Protein AF-A0A2P6TJ20-F1 (afdb_monomer_lite)

Structure (mmCIF, N/CA/C/O backbone):
data_AF-A0A2P6TJ20-F1
#
_entry.id   AF-A0A2P6TJ20-F1
#
loop_
_atom_site.group_PDB
_atom_site.id
_atom_site.type_symbol
_atom_site.label_atom_i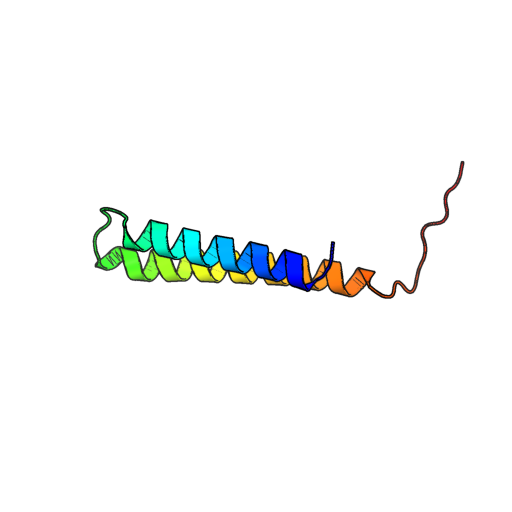d
_atom_site.label_alt_id
_atom_site.label_comp_id
_atom_site.label_asym_id
_atom_site.label_entity_id
_atom_site.label_seq_id
_atom_site.pdbx_PDB_ins_code
_atom_site.Cartn_x
_atom_site.Cartn_y
_atom_site.Cartn_z
_atom_site.occupancy
_atom_site.B_iso_or_equiv
_atom_site.auth_seq_id
_atom_site.auth_comp_id
_atom_site.auth_asym_id
_atom_site.auth_atom_id
_atom_site.pdbx_PDB_model_num
ATOM 1 N N . MET A 1 1 ? 3.941 -7.236 -13.891 1.00 69.94 1 MET A N 1
ATOM 2 C CA . MET A 1 1 ? 2.732 -6.751 -13.187 1.00 69.94 1 MET A CA 1
ATOM 3 C C . MET A 1 1 ? 2.538 -5.298 -13.575 1.00 69.94 1 MET A C 1
ATOM 5 O O . MET A 1 1 ? 3.523 -4.583 -13.525 1.00 69.94 1 MET A O 1
ATOM 9 N N . GLY A 1 2 ? 1.356 -4.873 -14.026 1.00 89.12 2 GLY A N 1
ATOM 10 C CA . GLY A 1 2 ? 1.143 -3.472 -14.417 1.00 89.12 2 GLY A CA 1
ATOM 11 C C . GLY A 1 2 ? 1.047 -2.534 -13.208 1.00 89.12 2 GLY A C 1
ATOM 12 O O . GLY A 1 2 ? 0.591 -2.953 -12.145 1.00 89.12 2 GLY A O 1
ATOM 13 N N . PHE A 1 3 ? 1.408 -1.260 -13.393 1.00 92.31 3 PHE A N 1
ATOM 14 C CA . PHE A 1 3 ? 1.284 -0.198 -12.380 1.00 92.31 3 PHE A CA 1
ATOM 15 C C . PHE A 1 3 ? -0.117 -0.148 -11.742 1.00 92.31 3 PHE A C 1
ATOM 17 O O . PHE A 1 3 ? -0.277 -0.044 -10.525 1.00 92.31 3 PHE A O 1
ATOM 24 N N . TRP A 1 4 ? -1.143 -0.297 -12.582 1.00 93.44 4 TRP A N 1
ATOM 25 C CA . TRP A 1 4 ? -2.545 -0.289 -12.173 1.00 93.44 4 TRP A CA 1
ATOM 26 C C . TRP A 1 4 ? -2.902 -1.441 -11.240 1.00 93.44 4 TRP A C 1
ATOM 28 O O . TRP A 1 4 ? -3.628 -1.233 -10.275 1.00 93.44 4 TRP A O 1
ATOM 38 N N . LEU A 1 5 ? -2.353 -2.636 -11.478 1.00 94.94 5 LEU A N 1
ATOM 39 C CA . LEU A 1 5 ? -2.615 -3.790 -10.623 1.00 94.94 5 LEU A CA 1
ATOM 40 C C . LEU A 1 5 ? -2.075 -3.550 -9.210 1.00 94.94 5 LEU A C 1
ATOM 42 O O . LEU A 1 5 ? -2.795 -3.768 -8.243 1.00 94.94 5 LEU A O 1
ATOM 46 N N . GLY A 1 6 ? -0.838 -3.059 -9.087 1.00 94.31 6 GLY A N 1
ATOM 47 C CA . GLY A 1 6 ? -0.273 -2.744 -7.773 1.00 94.31 6 GLY A CA 1
ATOM 48 C C . GLY A 1 6 ? -1.053 -1.638 -7.062 1.00 94.31 6 GLY A C 1
ATOM 49 O O . GLY A 1 6 ? -1.375 -1.780 -5.888 1.00 94.31 6 GLY A O 1
ATOM 50 N N . THR A 1 7 ? -1.467 -0.594 -7.782 1.00 95.81 7 THR A N 1
ATOM 51 C CA . THR A 1 7 ? -2.311 0.472 -7.214 1.00 95.81 7 THR A CA 1
ATOM 52 C C . THR A 1 7 ? -3.646 -0.063 -6.688 1.00 95.81 7 THR A C 1
ATOM 54 O O . THR A 1 7 ? -4.031 0.265 -5.568 1.00 95.81 7 THR A O 1
ATOM 57 N N . VAL A 1 8 ? -4.319 -0.945 -7.435 1.00 97.56 8 VAL A N 1
ATOM 58 C CA . VAL A 1 8 ? -5.556 -1.602 -6.976 1.00 97.56 8 VAL A CA 1
ATOM 59 C C . VAL A 1 8 ? -5.316 -2.439 -5.719 1.00 97.56 8 VAL A C 1
ATOM 61 O O . VAL A 1 8 ? -6.140 -2.402 -4.810 1.00 97.56 8 VAL A O 1
ATOM 64 N N . VAL A 1 9 ? -4.186 -3.146 -5.615 1.00 97.06 9 VAL A N 1
ATOM 65 C CA . VAL A 1 9 ? -3.843 -3.907 -4.400 1.00 97.06 9 VAL A CA 1
ATOM 66 C C . VAL A 1 9 ? -3.760 -2.988 -3.179 1.00 97.06 9 VAL A C 1
ATOM 68 O O . VAL A 1 9 ? -4.365 -3.292 -2.154 1.00 97.06 9 VAL A O 1
ATOM 71 N N . PHE A 1 10 ? -3.075 -1.846 -3.281 1.00 97.00 10 PHE A N 1
ATOM 72 C CA . PHE A 1 10 ? -2.993 -0.894 -2.168 1.00 97.00 10 PHE A CA 1
ATOM 73 C C . PHE A 1 10 ? -4.351 -0.267 -1.818 1.00 97.00 10 PHE A C 1
ATOM 75 O O . PHE A 1 10 ? -4.641 -0.101 -0.636 1.00 97.00 10 PHE A O 1
ATOM 82 N N . LEU A 1 11 ? -5.209 0.004 -2.806 1.00 97.44 11 LEU A N 1
ATOM 83 C CA . LEU A 1 11 ? -6.582 0.467 -2.559 1.00 97.44 11 LEU A CA 1
ATOM 84 C C . LEU A 1 11 ? -7.423 -0.580 -1.817 1.00 97.44 11 LEU A C 1
ATOM 86 O O . LEU A 1 11 ? -8.142 -0.246 -0.880 1.00 97.44 11 LEU A O 1
ATOM 90 N N . VAL A 1 12 ? -7.310 -1.859 -2.184 1.00 98.19 12 VAL A N 1
ATOM 91 C CA . VAL A 1 12 ? -7.995 -2.941 -1.460 1.00 98.19 12 VAL A CA 1
ATOM 92 C C . VAL A 1 12 ? -7.490 -3.034 -0.019 1.00 98.19 12 VAL A C 1
ATOM 94 O O . VAL A 1 12 ? -8.293 -3.182 0.900 1.00 98.19 12 VAL A O 1
ATOM 97 N N . LEU A 1 13 ? -6.179 -2.908 0.204 1.00 97.88 13 LEU A N 1
ATOM 98 C CA . LEU A 1 13 ? -5.607 -2.904 1.554 1.00 97.88 13 LEU A CA 1
ATOM 99 C C . LEU A 1 13 ? -6.103 -1.719 2.397 1.00 97.88 13 LEU A C 1
ATOM 101 O O . LEU A 1 13 ? -6.381 -1.899 3.583 1.00 97.88 13 LEU A O 1
ATOM 105 N N . GLU A 1 14 ? -6.255 -0.536 1.800 1.00 97.75 14 GLU A N 1
ATOM 106 C CA . GLU A 1 14 ? -6.843 0.635 2.462 1.00 97.75 14 GLU A CA 1
ATOM 107 C C . GLU A 1 14 ? -8.301 0.388 2.855 1.00 97.75 14 GLU A C 1
ATOM 109 O O . GLU A 1 14 ? -8.642 0.549 4.027 1.00 97.75 14 GLU A O 1
ATOM 114 N N . ALA A 1 15 ? -9.129 -0.114 1.936 1.00 97.94 15 ALA A N 1
ATOM 115 C CA . ALA A 1 15 ? -10.527 -0.434 2.214 1.00 97.94 15 ALA A CA 1
ATOM 116 C C . ALA A 1 15 ? -10.679 -1.487 3.330 1.00 97.94 15 ALA A C 1
ATOM 118 O O . ALA A 1 15 ? -11.540 -1.361 4.211 1.00 97.94 15 ALA A O 1
ATOM 119 N N . LEU A 1 16 ? -9.819 -2.513 3.334 1.00 98.19 16 LEU A N 1
ATOM 120 C CA . LEU A 1 16 ? -9.781 -3.528 4.390 1.00 98.19 16 LEU A CA 1
ATOM 121 C C . LEU A 1 16 ? -9.339 -2.932 5.731 1.00 98.19 16 LEU A C 1
ATOM 123 O O . LEU A 1 16 ? -9.967 -3.204 6.756 1.00 98.19 16 LEU A O 1
ATOM 127 N N . GLY A 1 17 ? -8.301 -2.095 5.737 1.00 96.75 17 GLY A N 1
ATOM 128 C CA . GLY A 1 17 ? -7.818 -1.416 6.938 1.00 96.75 17 GLY A CA 1
ATOM 129 C C . GLY A 1 17 ? -8.853 -0.451 7.522 1.00 96.75 17 GLY A C 1
ATOM 130 O O . GLY A 1 17 ? -9.096 -0.462 8.731 1.00 96.75 17 GLY A O 1
ATOM 131 N N . PHE A 1 18 ? -9.520 0.330 6.672 1.00 97.00 18 PHE A N 1
ATOM 132 C CA . PHE A 1 18 ? -10.618 1.207 7.068 1.00 97.00 18 PHE A CA 1
ATOM 133 C C . PHE A 1 18 ? -11.760 0.405 7.700 1.00 97.00 18 PHE A C 1
ATOM 135 O O . PHE A 1 18 ? -12.212 0.731 8.800 1.00 97.00 18 PHE A O 1
ATOM 142 N N . SER A 1 19 ? -12.174 -0.686 7.049 1.00 97.25 19 SER A N 1
ATOM 143 C CA . SER A 1 19 ? -13.209 -1.590 7.563 1.00 97.25 19 SER A CA 1
ATOM 144 C C . SER A 1 19 ? -12.809 -2.183 8.916 1.00 97.25 19 SER A C 1
ATOM 146 O O . SER A 1 19 ? -13.603 -2.168 9.854 1.00 97.25 19 SER A O 1
ATOM 148 N N . ALA A 1 20 ? -11.561 -2.635 9.065 1.00 96.56 20 ALA A N 1
ATOM 149 C CA . ALA A 1 20 ? -11.056 -3.186 10.320 1.00 96.56 20 ALA A CA 1
ATOM 150 C C . ALA A 1 20 ? -11.115 -2.169 11.473 1.00 96.56 20 ALA A C 1
ATOM 152 O O . ALA A 1 20 ? -11.519 -2.522 12.582 1.00 96.56 20 ALA A O 1
ATOM 153 N N . VAL A 1 21 ? -10.767 -0.901 11.227 1.00 96.00 21 VAL A N 1
ATOM 154 C CA . VAL A 1 21 ? -10.889 0.158 12.244 1.00 96.00 21 VAL A CA 1
ATOM 155 C C . VAL A 1 21 ? -12.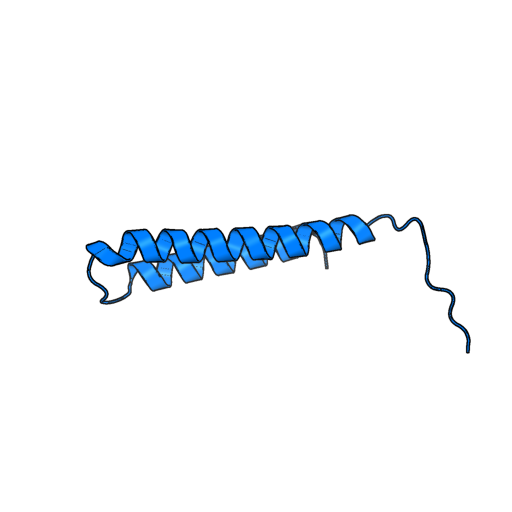358 0.440 12.561 1.00 96.00 21 VAL A C 1
ATOM 157 O O . VAL A 1 21 ? -12.722 0.530 13.740 1.00 96.00 21 VAL A O 1
ATOM 160 N N . GLN A 1 22 ? -13.211 0.513 11.539 1.00 94.81 22 GLN A N 1
ATOM 161 C CA . GLN A 1 22 ? -14.626 0.835 11.698 1.00 94.81 22 GLN A CA 1
ATOM 162 C C . GLN A 1 22 ? -15.373 -0.226 12.518 1.00 94.81 22 GLN A C 1
ATOM 164 O O . GLN A 1 22 ? -16.080 0.123 13.471 1.00 94.81 22 GLN A O 1
ATOM 169 N N . PHE A 1 23 ? -15.157 -1.507 12.207 1.00 95.25 23 PHE A N 1
ATOM 170 C CA . PHE A 1 23 ? -15.771 -2.646 12.898 1.00 95.25 23 PHE A CA 1
ATOM 171 C C . PHE A 1 23 ? -15.042 -3.059 14.186 1.00 95.25 23 PHE A C 1
ATOM 173 O O . PHE A 1 23 ? -15.494 -3.965 14.883 1.00 95.25 23 PHE A O 1
ATOM 180 N N . SER A 1 24 ? -13.942 -2.392 14.550 1.00 93.19 24 SER A N 1
ATOM 181 C CA . SER A 1 24 ? -13.289 -2.642 15.834 1.00 93.19 24 SER A CA 1
ATOM 182 C C . SER A 1 24 ? -14.162 -2.184 17.011 1.00 93.19 24 SER A C 1
ATOM 184 O O . SER A 1 24 ? -14.832 -1.146 16.959 1.00 93.19 24 SER A O 1
ATOM 186 N N . SER A 1 25 ? -14.084 -2.917 18.124 1.00 92.94 25 SER A N 1
ATOM 187 C CA . SER A 1 25 ? -14.709 -2.569 19.409 1.00 92.94 25 SER A CA 1
ATOM 188 C C . SER A 1 25 ? -14.001 -1.417 20.144 1.00 92.94 25 SER A C 1
ATOM 190 O O . SER A 1 25 ? -14.244 -1.185 21.328 1.00 92.94 25 SER A O 1
ATOM 192 N N . ARG A 1 26 ? -13.106 -0.681 19.465 1.00 88.75 26 ARG A N 1
ATOM 193 C CA . ARG A 1 26 ? -12.355 0.427 20.062 1.00 88.75 26 ARG A CA 1
ATOM 194 C C . ARG A 1 26 ? -13.252 1.650 20.303 1.00 88.75 26 ARG A C 1
ATOM 196 O O . ARG A 1 26 ? -14.154 1.908 19.503 1.00 88.75 26 ARG A O 1
ATOM 203 N N . PRO A 1 27 ? -12.981 2.455 21.347 1.00 90.38 27 PRO A N 1
ATOM 204 C CA . PRO A 1 27 ? -13.713 3.693 21.600 1.00 90.38 27 PRO A CA 1
ATOM 205 C C . PRO A 1 27 ? -13.623 4.667 20.421 1.00 90.38 27 PRO A C 1
ATOM 207 O O . PRO A 1 27 ? -12.550 4.820 19.826 1.00 90.38 27 PRO A O 1
ATOM 210 N N . GLN A 1 28 ? -14.719 5.38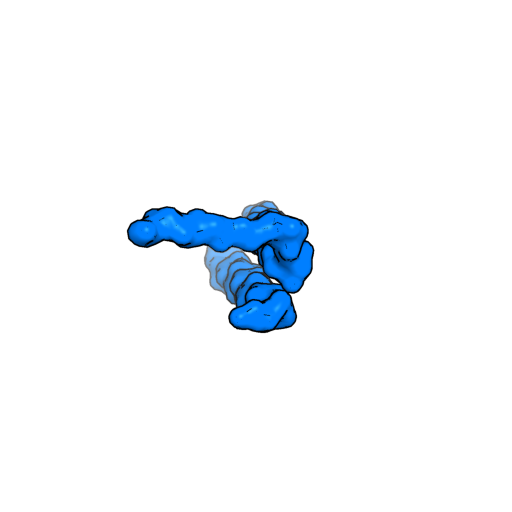3 20.140 1.00 87.69 28 GLN A N 1
ATOM 211 C CA . GLN A 1 28 ? -14.811 6.357 19.041 1.00 87.69 28 GLN A CA 1
ATOM 212 C C . GLN A 1 28 ? -13.694 7.411 19.087 1.00 87.69 28 GLN A C 1
ATOM 214 O O . GLN A 1 28 ? -13.167 7.790 18.043 1.00 87.69 28 GLN A O 1
ATOM 219 N N . SER A 1 29 ? -13.274 7.820 20.290 1.00 90.06 29 SER A N 1
ATOM 220 C CA . SER A 1 29 ? -12.172 8.768 20.505 1.00 90.06 29 SER A CA 1
ATOM 221 C C . SER A 1 29 ? -10.848 8.315 19.882 1.00 90.06 29 SER A C 1
ATOM 223 O O . SER A 1 29 ? -10.061 9.144 19.440 1.00 90.06 29 SER A O 1
ATOM 225 N N . THR A 1 30 ? -10.610 7.003 19.794 1.00 93.44 30 THR A N 1
ATOM 226 C CA . THR A 1 30 ? -9.391 6.435 19.196 1.00 93.44 30 THR A CA 1
ATOM 227 C C . THR A 1 30 ? -9.560 6.070 17.723 1.00 93.44 30 THR A C 1
ATOM 229 O O . THR A 1 30 ? -8.562 5.921 17.017 1.00 93.44 30 THR A O 1
ATOM 232 N N . LYS A 1 31 ? -10.800 5.931 17.230 1.00 93.69 31 LYS A N 1
ATOM 233 C CA . LYS A 1 31 ? -11.066 5.503 15.848 1.00 93.69 31 LYS A CA 1
ATOM 234 C C . LYS A 1 31 ? -10.545 6.507 14.829 1.00 93.69 31 LYS A C 1
ATOM 236 O O . LYS A 1 31 ? -9.925 6.087 13.861 1.00 93.69 31 LYS A O 1
ATOM 241 N N . LEU A 1 32 ? -10.714 7.808 15.081 1.00 94.75 32 LEU A N 1
ATOM 242 C CA . LEU A 1 32 ? -10.209 8.853 14.185 1.00 94.75 32 LEU A CA 1
ATOM 243 C C . LEU A 1 32 ? -8.690 8.742 13.991 1.00 94.75 32 LEU A C 1
ATOM 245 O O . LEU A 1 32 ? -8.221 8.684 12.860 1.00 94.75 32 LEU A O 1
ATOM 249 N N . LEU A 1 33 ? -7.932 8.631 15.088 1.00 95.94 33 LEU A N 1
ATOM 250 C CA . LEU A 1 33 ? -6.481 8.448 15.027 1.00 95.94 33 LEU A CA 1
ATOM 251 C C . LEU A 1 33 ? -6.108 7.161 14.279 1.00 95.94 33 LEU A C 1
ATOM 253 O O . LEU A 1 33 ? -5.227 7.185 13.424 1.00 95.94 33 LEU A O 1
ATOM 257 N N . ASN A 1 34 ? -6.791 6.049 14.565 1.00 96.19 34 ASN A N 1
ATOM 258 C CA . ASN A 1 34 ? -6.518 4.773 13.902 1.00 96.19 34 ASN A CA 1
ATOM 259 C C . ASN A 1 34 ? -6.795 4.841 12.390 1.00 96.19 34 ASN A C 1
ATOM 261 O O . ASN A 1 34 ? -6.000 4.317 11.616 1.00 96.19 34 ASN A O 1
ATOM 265 N N . HIS A 1 35 ? -7.862 5.519 11.954 1.00 96.38 35 HIS A N 1
ATOM 266 C CA . HIS A 1 35 ? -8.126 5.745 10.530 1.00 96.38 35 HIS A C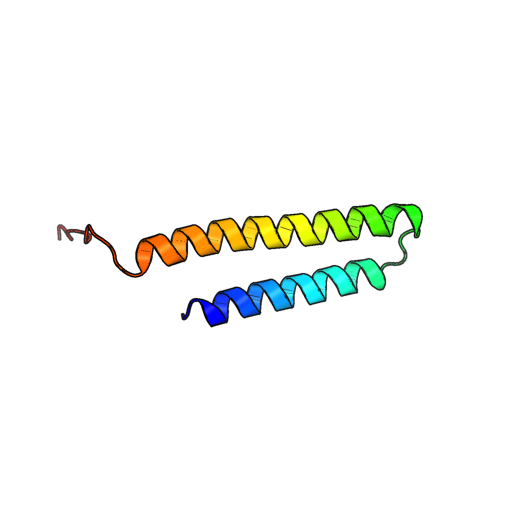A 1
ATOM 267 C C . HIS A 1 35 ? -7.000 6.549 9.872 1.00 96.38 35 HIS A C 1
ATOM 269 O O . HIS A 1 35 ? -6.494 6.141 8.828 1.00 96.38 35 HIS A O 1
ATOM 275 N N . THR A 1 36 ? -6.548 7.634 10.505 1.00 97.19 36 THR A N 1
ATOM 276 C CA . THR A 1 36 ? -5.432 8.445 9.996 1.00 97.19 36 THR A CA 1
ATOM 277 C C . THR A 1 36 ? -4.130 7.643 9.920 1.00 97.19 36 THR A C 1
ATOM 279 O O . THR A 1 36 ? -3.392 7.751 8.939 1.00 97.19 36 THR A O 1
ATOM 282 N N . LEU A 1 37 ? -3.844 6.798 10.916 1.00 97.31 37 LEU A N 1
ATOM 283 C CA . LEU A 1 37 ? -2.662 5.931 10.921 1.00 97.31 37 LEU A CA 1
ATOM 284 C C . LEU A 1 37 ? -2.712 4.889 9.800 1.00 97.31 37 LEU A C 1
ATOM 286 O O . LEU A 1 37 ? -1.723 4.710 9.091 1.00 97.31 37 LEU A O 1
ATOM 290 N N . VAL A 1 38 ? -3.860 4.237 9.599 1.00 97.75 38 VAL A N 1
ATOM 291 C CA . VAL A 1 38 ? -4.043 3.263 8.512 1.00 97.75 38 VAL A CA 1
ATOM 292 C C . VAL A 1 38 ? -3.890 3.940 7.150 1.00 97.75 38 VAL A C 1
ATOM 294 O O . VAL A 1 38 ? -3.087 3.487 6.336 1.00 97.75 38 VAL A O 1
ATOM 297 N N . ALA A 1 39 ? -4.588 5.055 6.920 1.00 97.50 39 ALA A N 1
ATOM 298 C CA . ALA A 1 39 ? -4.532 5.778 5.652 1.00 97.50 39 ALA A CA 1
ATOM 299 C C . ALA A 1 39 ? -3.115 6.287 5.338 1.00 97.50 39 ALA A C 1
ATOM 301 O O . ALA A 1 39 ? -2.602 6.060 4.243 1.00 97.50 39 ALA A O 1
ATOM 302 N N . SER A 1 40 ? -2.446 6.923 6.307 1.00 97.88 40 SER A N 1
ATOM 303 C CA . SER A 1 40 ? -1.079 7.434 6.117 1.00 97.88 40 SER A CA 1
ATOM 304 C C . SER A 1 40 ? -0.072 6.31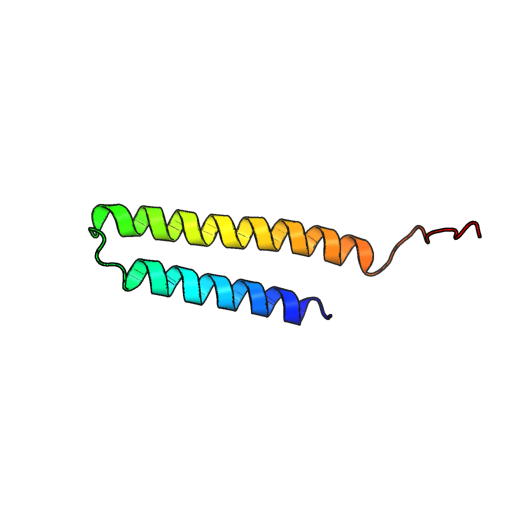7 5.838 1.00 97.88 40 SER A C 1
ATOM 306 O O . SER A 1 40 ? 0.779 6.470 4.961 1.00 97.88 40 SER A O 1
ATOM 308 N N . THR A 1 41 ? -0.205 5.172 6.516 1.00 97.94 41 THR A N 1
ATOM 309 C CA . THR A 1 41 ? 0.641 3.994 6.284 1.00 97.94 41 THR A CA 1
ATOM 310 C C . THR A 1 41 ? 0.477 3.473 4.860 1.00 97.94 41 THR A C 1
ATOM 312 O O . THR A 1 41 ? 1.471 3.313 4.152 1.00 97.94 41 THR A O 1
ATOM 315 N N . ILE A 1 42 ? -0.764 3.263 4.404 1.00 98.06 42 ILE A N 1
ATOM 316 C CA . ILE A 1 42 ? -1.018 2.742 3.055 1.00 98.06 42 ILE A CA 1
ATOM 317 C C . ILE A 1 42 ? -0.513 3.712 1.983 1.00 98.06 42 ILE A C 1
ATOM 319 O O . ILE A 1 42 ? 0.166 3.277 1.053 1.00 98.06 42 ILE A O 1
ATOM 323 N N . ILE A 1 43 ? -0.782 5.014 2.126 1.00 97.62 43 ILE A N 1
ATOM 324 C CA . ILE A 1 43 ? -0.325 6.030 1.166 1.00 97.62 43 ILE A CA 1
ATOM 325 C C . ILE A 1 43 ? 1.206 6.072 1.112 1.00 97.62 43 ILE A C 1
ATOM 327 O O . ILE A 1 43 ? 1.775 6.089 0.022 1.00 97.62 43 ILE A O 1
ATOM 331 N N . CYS A 1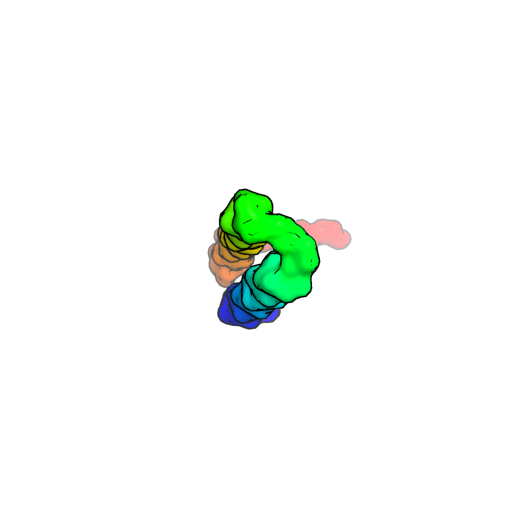 44 ? 1.885 6.037 2.261 1.00 98.00 44 CYS A N 1
ATOM 332 C CA . CYS A 1 44 ? 3.348 6.022 2.321 1.00 98.00 44 CYS A CA 1
ATOM 333 C C . CYS A 1 44 ? 3.933 4.786 1.617 1.00 98.00 44 CYS A C 1
ATOM 335 O O . CYS A 1 44 ? 4.814 4.909 0.761 1.00 98.00 44 CYS A O 1
ATOM 337 N N . CYS A 1 45 ? 3.406 3.596 1.917 1.00 97.56 45 CYS A N 1
ATOM 338 C CA . CYS A 1 45 ? 3.851 2.359 1.279 1.00 97.56 45 CYS A CA 1
ATOM 339 C C . CYS A 1 45 ? 3.575 2.355 -0.232 1.00 97.56 45 CYS A C 1
ATOM 341 O O . CYS A 1 45 ? 4.443 1.949 -1.010 1.00 97.56 45 CYS A O 1
ATOM 343 N N . TRP A 1 46 ? 2.405 2.841 -0.655 1.00 97.94 46 TRP A N 1
ATOM 344 C CA . TRP A 1 46 ? 2.060 2.961 -2.069 1.00 97.94 46 TRP A CA 1
ATOM 345 C C . TRP A 1 46 ? 2.978 3.947 -2.796 1.00 97.94 46 TRP A C 1
ATOM 347 O O . TRP A 1 46 ? 3.426 3.637 -3.900 1.00 97.94 46 TRP A O 1
ATOM 357 N N . LEU A 1 47 ? 3.313 5.092 -2.190 1.00 97.81 47 LEU A N 1
ATOM 358 C CA . LEU A 1 47 ? 4.244 6.070 -2.766 1.00 97.81 47 LEU A CA 1
ATOM 359 C C . LEU A 1 47 ? 5.633 5.463 -2.973 1.00 97.81 47 LEU A C 1
ATOM 361 O O . LEU A 1 47 ? 6.164 5.533 -4.080 1.00 97.81 47 LEU A O 1
ATOM 365 N N . MET A 1 48 ? 6.196 4.821 -1.945 1.00 97.94 48 MET A N 1
ATOM 366 C CA . MET A 1 48 ? 7.509 4.172 -2.040 1.00 97.94 48 MET A CA 1
ATOM 367 C C . MET A 1 48 ? 7.539 3.116 -3.149 1.00 97.94 48 MET A C 1
ATOM 369 O O . MET A 1 48 ? 8.442 3.117 -3.987 1.00 97.94 48 MET A O 1
ATOM 373 N N . TRP A 1 49 ? 6.526 2.246 -3.195 1.00 96.94 49 TRP A N 1
ATOM 374 C CA . TRP A 1 49 ? 6.398 1.242 -4.250 1.00 96.94 49 TRP A CA 1
ATOM 375 C C . TRP A 1 49 ? 6.246 1.878 -5.641 1.00 96.94 49 TRP A C 1
ATOM 377 O O . TRP A 1 49 ? 6.931 1.474 -6.581 1.00 96.94 49 TRP A O 1
ATOM 387 N N . SER A 1 50 ? 5.397 2.901 -5.767 1.00 96.50 50 SER A N 1
ATOM 388 C CA . SER A 1 50 ? 5.120 3.586 -7.035 1.00 96.50 50 SER A CA 1
ATOM 389 C C . SER A 1 50 ? 6.364 4.258 -7.601 1.00 96.50 50 SER A C 1
ATOM 391 O O . SER A 1 50 ? 6.628 4.138 -8.795 1.00 96.50 50 SER A O 1
ATOM 393 N N . ILE A 1 51 ? 7.159 4.919 -6.756 1.00 97.00 51 ILE A N 1
ATOM 394 C CA . ILE A 1 51 ? 8.406 5.572 -7.168 1.00 97.00 51 ILE A CA 1
ATOM 395 C C . ILE A 1 51 ? 9.390 4.539 -7.730 1.00 97.00 51 ILE A C 1
ATOM 397 O O . ILE A 1 51 ? 9.918 4.731 -8.825 1.00 97.00 51 ILE A O 1
ATOM 401 N N . VAL A 1 52 ? 9.601 3.422 -7.025 1.00 95.62 52 VAL A N 1
ATOM 402 C CA . VAL A 1 52 ? 10.506 2.353 -7.486 1.00 95.62 52 VAL A CA 1
ATOM 403 C C . VAL A 1 52 ? 10.000 1.722 -8.783 1.00 95.62 52 VAL A C 1
ATOM 405 O O . VAL A 1 52 ? 10.788 1.501 -9.701 1.00 95.62 52 VAL A O 1
ATOM 408 N N . TYR A 1 53 ? 8.693 1.476 -8.889 1.00 95.06 53 TYR A N 1
ATOM 409 C CA . TYR A 1 53 ? 8.091 0.928 -10.101 1.00 95.06 53 TYR A CA 1
ATOM 410 C C . TYR A 1 53 ? 8.296 1.867 -11.300 1.00 95.06 53 TYR A C 1
ATOM 412 O O . TYR A 1 53 ? 8.758 1.438 -12.358 1.00 95.06 53 TYR A O 1
ATOM 420 N N . LEU A 1 54 ? 7.995 3.160 -11.137 1.00 94.56 54 LEU A N 1
ATOM 421 C CA . LEU A 1 54 ? 8.144 4.160 -12.198 1.00 94.56 54 LEU A CA 1
ATOM 422 C C . LEU A 1 54 ? 9.606 4.335 -12.622 1.00 94.56 54 LEU A C 1
ATOM 424 O O . LEU A 1 54 ? 9.875 4.447 -13.818 1.00 94.56 54 LEU A O 1
ATOM 428 N N . ALA A 1 55 ? 10.551 4.273 -11.680 1.00 94.19 55 ALA A N 1
ATOM 429 C CA . ALA A 1 55 ? 11.983 4.334 -11.976 1.00 94.19 55 ALA A CA 1
ATOM 430 C C . ALA A 1 55 ? 12.463 3.185 -12.887 1.00 94.19 55 ALA A C 1
ATOM 432 O O . ALA A 1 55 ? 13.468 3.326 -13.584 1.00 94.19 55 ALA A O 1
ATOM 433 N N . GLN A 1 56 ? 11.745 2.058 -12.910 1.00 92.62 56 GLN A N 1
ATOM 434 C CA . GLN A 1 56 ? 12.099 0.870 -13.689 1.00 92.62 56 GLN A CA 1
ATOM 435 C C . GLN A 1 56 ? 11.354 0.750 -15.029 1.00 92.62 56 GLN A C 1
ATOM 437 O O . GLN A 1 56 ? 11.692 -0.130 -15.818 1.00 92.62 56 GLN A O 1
ATOM 442 N N . MET A 1 57 ? 10.371 1.611 -15.327 1.00 92.44 57 MET A N 1
ATOM 443 C CA . MET A 1 57 ? 9.562 1.505 -16.557 1.00 92.44 57 MET A CA 1
ATOM 444 C C . MET A 1 57 ? 10.371 1.761 -17.837 1.00 92.44 57 MET A C 1
ATOM 446 O O . MET A 1 57 ? 10.168 1.088 -18.848 1.00 92.44 57 MET A O 1
ATOM 450 N N . HIS A 1 58 ? 11.317 2.701 -17.789 1.00 92.19 58 HIS A N 1
ATOM 451 C CA . HIS A 1 58 ? 12.209 3.039 -18.902 1.00 92.19 58 HIS A CA 1
ATOM 452 C C . HIS A 1 58 ? 13.643 3.215 -18.379 1.00 92.19 58 HIS A C 1
ATOM 454 O O . HIS A 1 58 ? 14.112 4.343 -18.223 1.00 92.19 58 HIS A O 1
ATOM 460 N N . PRO A 1 59 ? 14.342 2.115 -18.047 1.00 93.44 59 PRO A N 1
ATOM 461 C CA . PRO A 1 59 ? 15.632 2.197 -17.383 1.00 93.44 59 PRO A CA 1
ATOM 462 C C . PRO A 1 59 ? 16.701 2.734 -18.341 1.00 93.44 59 PRO A C 1
ATOM 464 O O . PRO A 1 59 ? 16.846 2.252 -19.465 1.00 93.44 59 PRO A O 1
ATOM 467 N N . LEU A 1 60 ? 17.478 3.711 -17.870 1.00 92.56 60 LEU A N 1
ATOM 468 C CA . LEU A 1 60 ? 18.615 4.274 -18.610 1.00 92.56 60 LEU A CA 1
ATOM 469 C C . LEU A 1 60 ? 19.821 3.324 -18.624 1.00 92.56 60 LEU A C 1
ATOM 471 O O . LEU A 1 60 ? 20.626 3.344 -19.550 1.00 92.56 60 LEU A O 1
ATOM 475 N N . ILE A 1 61 ? 19.944 2.492 -17.589 1.00 93.06 61 ILE A N 1
ATOM 476 C CA . ILE A 1 61 ? 21.054 1.563 -17.383 1.00 93.06 61 ILE A CA 1
ATOM 477 C C . ILE A 1 61 ? 20.483 0.150 -17.337 1.00 93.06 61 ILE A C 1
ATOM 479 O O . ILE A 1 61 ? 19.501 -0.111 -16.640 1.00 93.06 61 ILE A O 1
ATOM 483 N N . ARG A 1 62 ? 21.104 -0.771 -18.077 1.00 91.75 62 ARG A N 1
ATOM 484 C CA . ARG A 1 62 ? 20.778 -2.200 -18.041 1.00 91.75 62 ARG A CA 1
ATOM 485 C C . ARG A 1 62 ? 21.860 -2.952 -17.263 1.00 91.75 62 ARG A C 1
ATOM 487 O O . ARG A 1 62 ? 23.028 -2.581 -17.366 1.00 91.75 62 ARG A O 1
ATOM 494 N N . PRO A 1 63 ? 21.501 -3.992 -16.495 1.00 92.75 63 PRO A N 1
ATOM 495 C CA . PRO A 1 63 ? 22.489 -4.799 -15.791 1.00 92.75 63 PRO A CA 1
ATOM 496 C C . PRO A 1 63 ? 23.389 -5.540 -16.793 1.00 92.75 63 PRO A C 1
ATOM 498 O O . PRO A 1 63 ? 22.894 -6.126 -17.756 1.00 92.75 63 PRO A O 1
ATOM 501 N N . ILE A 1 64 ? 24.703 -5.520 -16.555 1.00 91.12 64 ILE A N 1
ATOM 502 C CA . ILE A 1 64 ? 25.686 -6.321 -17.296 1.00 91.12 64 ILE A CA 1
ATOM 503 C C . ILE A 1 64 ? 25.889 -7.612 -16.508 1.00 91.12 64 ILE A C 1
ATOM 505 O O . ILE A 1 64 ? 26.375 -7.584 -15.379 1.00 91.12 64 ILE A O 1
ATOM 509 N N . LEU A 1 65 ? 25.490 -8.740 -17.089 1.00 91.69 65 LEU A N 1
ATOM 510 C CA . LEU A 1 65 ? 25.725 -10.054 -16.500 1.00 91.69 65 LEU A CA 1
ATOM 511 C C . LEU A 1 65 ? 27.178 -10.458 -16.781 1.00 91.69 65 LEU A C 1
ATOM 513 O O . LEU A 1 65 ? 27.556 -10.603 -17.940 1.00 91.69 65 LEU A O 1
ATOM 517 N N . GLN A 1 66 ? 27.987 -10.620 -15.733 1.00 80.75 66 GLN A N 1
ATOM 518 C CA . GLN A 1 66 ? 29.290 -11.283 -15.818 1.00 80.75 66 GLN A CA 1
ATOM 519 C C . GLN A 1 66 ? 29.101 -12.728 -15.353 1.00 80.75 66 GLN A C 1
ATOM 521 O O . GLN A 1 66 ? 28.962 -12.980 -14.157 1.00 80.75 66 GLN A O 1
ATOM 526 N N . GLY A 1 67 ? 28.994 -13.636 -16.321 1.00 69.56 67 GLY A N 1
ATOM 527 C CA . GLY A 1 67 ? 29.039 -15.085 -16.129 1.00 69.56 67 GLY A CA 1
ATOM 528 C C . GLY A 1 67 ? 30.330 -15.647 -16.692 1.00 69.56 67 GLY A C 1
ATOM 529 O O . GLY A 1 67 ? 30.864 -15.018 -17.635 1.00 69.56 67 GLY A O 1
#

pLDDT: mean 94.18, std 5.32, range [69.56, 98.19]

Foldseek 3Di:
DDLVVLVVVLVVQLVVQLVCLVPDPDDPVCSVVSNVVSVVVSVVVNVVVSVVVVCPPDDPDDDDDDD

Sequence (67 aa):
MGFWLGTVVFLVLEALGFSAVQFSSRPQSTKLLNHTLVASTIICCWLMWSIVYLAQMHPLIRPILQG

InterPro domains:
  IPR008389 ATPase, V0 complex, subunit e1/e2 [PF05493] (3-66)
  IPR008389 ATPase, V0 complex, subunit e1/e2 [PTHR12263] (1-66)

Radius of gyration: 17.49 Å; chains: 1; bounding box: 45×24×40 Å

Secondary structure (DSSP, 8-state):
--HHHHHHHHHHHHHHHHHHHHTS-S-HHHHHHHHHHHHHHHHHHHHHHHHHHHHHHS-SS------

Organism: Chlorella sorokiniana (NCBI:txid3076)